Protein AF-A0AAX3BF37-F1 (afdb_monomer_lite)

Radius of gyration: 42.95 Å; chains: 1; bounding box: 79×58×137 Å

Structure (mmCIF, N/CA/C/O backbone):
data_AF-A0AAX3BF37-F1
#
_entry.id   AF-A0AAX3BF37-F1
#
loop_
_atom_site.group_PDB
_atom_site.id
_atom_site.type_symbol
_atom_site.label_atom_id
_atom_site.label_alt_id
_atom_site.label_comp_id
_atom_site.label_asym_id
_atom_site.label_entity_id
_atom_site.label_seq_id
_atom_site.pdbx_PDB_ins_code
_atom_site.Cartn_x
_atom_site.Cartn_y
_atom_site.Cartn_z
_atom_site.occupancy
_atom_site.B_iso_or_equiv
_atom_site.auth_seq_id
_atom_site.auth_comp_id
_atom_site.auth_asym_id
_atom_site.auth_atom_id
_atom_site.pdbx_PDB_model_num
ATOM 1 N N . MET A 1 1 ? -30.773 7.177 66.564 1.00 83.25 1 MET A N 1
ATOM 2 C CA . MET A 1 1 ? -30.291 8.004 65.432 1.00 83.25 1 MET A CA 1
ATOM 3 C C . MET A 1 1 ? -29.212 7.297 64.620 1.00 83.25 1 MET A C 1
ATOM 5 O O . MET A 1 1 ? -29.441 7.076 63.441 1.00 83.25 1 MET A O 1
ATOM 9 N N . SER A 1 2 ? -28.096 6.868 65.224 1.00 92.56 2 SER A N 1
ATOM 10 C CA . SER A 1 2 ? -27.003 6.167 64.519 1.00 92.56 2 SER A CA 1
ATOM 11 C C . SER A 1 2 ? -27.455 4.933 63.725 1.00 92.56 2 SER A C 1
ATOM 13 O O . SER A 1 2 ? -27.086 4.800 62.567 1.00 92.56 2 SER A O 1
ATOM 15 N N . VAL A 1 3 ? -28.324 4.093 64.303 1.00 94.44 3 VAL A N 1
ATOM 16 C CA . VAL A 1 3 ? -28.831 2.863 63.656 1.00 94.44 3 VAL A CA 1
ATOM 17 C C . VAL A 1 3 ? -29.638 3.148 62.379 1.00 94.44 3 VAL A C 1
ATOM 19 O O . VAL A 1 3 ? -29.533 2.421 61.394 1.00 94.44 3 VAL A O 1
ATOM 22 N N . ILE A 1 4 ? -30.416 4.235 62.364 1.00 94.75 4 ILE A N 1
ATOM 23 C CA . ILE A 1 4 ? -31.231 4.634 61.203 1.00 94.75 4 ILE A CA 1
ATOM 24 C C . ILE A 1 4 ? -30.321 5.156 60.085 1.00 94.75 4 ILE A C 1
ATOM 26 O O . ILE A 1 4 ? -30.504 4.812 58.920 1.00 94.75 4 ILE A O 1
ATOM 30 N N . ILE A 1 5 ? -29.299 5.935 60.452 1.00 94.50 5 ILE A N 1
ATOM 31 C CA . ILE A 1 5 ? -28.302 6.461 59.514 1.00 94.50 5 ILE A CA 1
ATOM 32 C C . ILE A 1 5 ? -27.484 5.313 58.901 1.00 94.50 5 ILE A C 1
ATOM 34 O O . ILE A 1 5 ? -27.304 5.282 57.686 1.00 94.50 5 ILE A O 1
ATOM 38 N N . SER A 1 6 ? -27.056 4.326 59.696 1.00 95.25 6 SER A N 1
ATOM 39 C CA . SER A 1 6 ? -26.341 3.154 59.171 1.00 95.25 6 SER A CA 1
ATOM 40 C C . SER A 1 6 ? -27.206 2.300 58.241 1.00 95.25 6 SER A C 1
ATOM 42 O O . SER A 1 6 ? -26.700 1.802 57.239 1.00 95.25 6 SER A O 1
ATOM 44 N N . LEU A 1 7 ? -28.510 2.170 58.521 1.00 95.56 7 LEU A N 1
ATOM 45 C CA . LEU A 1 7 ? -29.437 1.435 57.655 1.00 95.56 7 LEU A CA 1
ATOM 46 C C . LEU A 1 7 ? -29.621 2.136 56.298 1.00 95.56 7 LEU A C 1
ATOM 48 O O . LEU A 1 7 ? -29.635 1.479 55.260 1.00 95.56 7 LEU A O 1
ATOM 52 N N . LEU A 1 8 ? -29.706 3.470 56.299 1.00 96.31 8 LEU A N 1
ATOM 53 C CA . LEU A 1 8 ? -29.801 4.283 55.083 1.00 96.31 8 LEU A CA 1
ATOM 54 C C . LEU A 1 8 ? -28.539 4.180 54.221 1.00 96.31 8 LEU A C 1
ATOM 56 O O . LEU A 1 8 ? -28.637 3.972 53.014 1.00 96.31 8 LEU A O 1
ATOM 60 N N . ILE A 1 9 ? -27.357 4.274 54.837 1.00 96.25 9 ILE A N 1
ATOM 61 C CA . ILE A 1 9 ? -26.073 4.139 54.131 1.00 96.25 9 ILE A CA 1
ATOM 62 C C . ILE A 1 9 ? -25.918 2.727 53.554 1.00 96.25 9 ILE A C 1
ATOM 64 O O . ILE A 1 9 ? -25.451 2.567 52.424 1.00 96.25 9 ILE A O 1
ATOM 68 N N . PHE A 1 10 ? -26.343 1.703 54.298 1.00 97.25 10 PHE A N 1
ATOM 69 C CA . PHE A 1 10 ? -26.315 0.321 53.829 1.00 97.25 10 PHE A CA 1
ATOM 70 C C . PHE A 1 10 ? -27.269 0.106 52.648 1.00 97.25 10 PHE A C 1
ATOM 72 O O . PHE A 1 10 ? -26.855 -0.419 51.617 1.00 97.25 10 PHE A O 1
ATOM 79 N N . GLY A 1 11 ? -28.513 0.585 52.747 1.00 96.75 11 GLY A N 1
ATOM 80 C CA . GLY A 1 11 ? -29.481 0.522 51.650 1.00 96.75 11 GLY A CA 1
ATOM 81 C C . GLY A 1 11 ? -28.991 1.250 50.397 1.00 96.75 11 GLY A C 1
ATOM 82 O O . GLY A 1 11 ? -29.092 0.718 49.293 1.00 96.75 11 GLY A O 1
ATOM 83 N N . PHE A 1 12 ? -28.378 2.425 50.566 1.00 97.12 12 PHE A N 1
ATOM 84 C CA . PHE A 1 12 ? -27.787 3.176 49.461 1.00 97.12 12 PHE A CA 1
ATOM 85 C C . PHE A 1 12 ? -26.580 2.456 48.838 1.00 97.12 12 PHE A C 1
ATOM 87 O O . PHE A 1 12 ? -26.453 2.428 47.615 1.00 97.12 12 PHE A O 1
ATOM 94 N N . SER A 1 13 ? -25.732 1.807 49.645 1.00 96.44 13 SER A N 1
ATOM 95 C CA . SER A 1 13 ? -24.617 0.994 49.132 1.00 96.44 13 SER A CA 1
ATOM 96 C C . SER A 1 13 ? -25.101 -0.215 48.340 1.00 96.44 13 SER A C 1
ATOM 98 O O . SER A 1 13 ? -24.603 -0.457 47.244 1.00 96.44 13 SER A O 1
ATOM 100 N N . VAL A 1 14 ? -26.096 -0.951 48.847 1.00 96.88 14 VAL A N 1
ATOM 101 C CA . VAL A 1 14 ? -26.686 -2.094 48.131 1.00 96.88 14 VAL A CA 1
ATOM 102 C C . VAL A 1 14 ? -27.337 -1.633 46.828 1.00 96.88 14 VAL A C 1
ATOM 104 O O . VAL A 1 14 ? -27.166 -2.277 45.795 1.00 96.88 14 VAL A O 1
ATOM 107 N N . TYR A 1 15 ? -28.025 -0.489 46.848 1.00 96.69 15 TYR A N 1
ATOM 108 C CA . TYR A 1 15 ? -28.606 0.108 45.650 1.00 96.69 15 TYR A CA 1
ATOM 109 C C . TYR A 1 15 ? -27.540 0.445 44.598 1.00 96.69 15 TYR A C 1
ATOM 111 O O . TYR A 1 15 ? -27.655 0.012 43.450 1.00 96.69 15 TYR A O 1
ATOM 119 N N . LEU A 1 16 ? -26.473 1.154 44.984 1.00 95.56 16 LEU A N 1
ATOM 120 C CA . LEU A 1 16 ? -25.368 1.462 44.073 1.00 95.56 16 LEU A CA 1
ATOM 121 C C . LEU A 1 16 ? -24.701 0.194 43.538 1.00 95.56 16 LEU A C 1
ATOM 123 O O . LEU A 1 16 ? -24.399 0.135 42.348 1.00 95.56 16 LEU A O 1
ATOM 127 N N . PHE A 1 17 ? -24.532 -0.825 44.382 1.00 96.19 17 PHE A N 1
ATOM 128 C CA . PHE A 1 17 ? -23.961 -2.113 43.998 1.00 96.19 17 PHE A CA 1
ATOM 129 C C . PHE A 1 17 ? -24.825 -2.859 42.969 1.00 96.19 17 PHE A C 1
ATOM 131 O O . PHE A 1 17 ? -24.311 -3.432 42.010 1.00 96.19 17 PHE A O 1
ATOM 138 N N . MET A 1 18 ? -26.152 -2.810 43.111 1.00 95.25 18 MET A N 1
ATOM 139 C CA . MET A 1 18 ? -27.069 -3.388 42.125 1.00 95.25 18 MET A CA 1
ATOM 140 C C . MET A 1 18 ? -27.007 -2.643 40.784 1.00 95.25 18 MET A C 1
ATOM 142 O O . MET A 1 18 ? -27.017 -3.265 39.719 1.00 95.25 18 MET A O 1
ATOM 146 N N . VAL A 1 19 ? -26.909 -1.310 40.821 1.00 94.56 19 VAL A N 1
ATOM 147 C CA . VAL A 1 19 ? -26.788 -0.474 39.617 1.00 94.56 19 VAL A CA 1
ATOM 148 C C . VAL A 1 19 ? -25.473 -0.744 38.882 1.00 94.56 19 VAL A C 1
ATOM 150 O O . VAL A 1 19 ? -25.481 -0.874 37.655 1.00 94.56 19 VAL A O 1
ATOM 153 N N . THR A 1 20 ? -24.350 -0.864 39.595 1.00 92.12 20 THR A N 1
ATOM 154 C CA . THR A 1 20 ? -23.055 -1.185 38.978 1.00 92.12 20 THR A CA 1
ATOM 155 C C . THR A 1 20 ? -23.028 -2.595 38.408 1.00 92.12 20 THR A C 1
ATOM 157 O O . THR A 1 20 ? -22.580 -2.753 37.276 1.00 92.12 20 THR A O 1
ATOM 160 N N . LEU A 1 21 ? -23.579 -3.598 39.099 1.00 90.19 21 LEU A N 1
ATOM 161 C CA . LEU A 1 21 ? -23.704 -4.959 38.561 1.00 90.19 21 LEU A CA 1
ATOM 162 C C . LEU A 1 21 ? -24.520 -5.004 37.267 1.00 90.19 21 LEU A C 1
ATOM 164 O O . LEU A 1 21 ? -24.114 -5.645 36.300 1.00 90.19 21 LEU A O 1
ATOM 168 N N . ASN A 1 22 ? -25.644 -4.287 37.217 1.00 86.88 22 ASN A N 1
ATOM 169 C CA . ASN A 1 22 ? -26.459 -4.212 36.006 1.00 86.88 22 ASN A CA 1
ATOM 170 C C . ASN A 1 22 ? -25.739 -3.489 34.859 1.00 86.88 22 ASN A C 1
ATOM 172 O O . ASN A 1 22 ? -25.962 -3.825 33.697 1.00 86.88 22 ASN A O 1
ATOM 176 N N . ARG A 1 23 ? -24.872 -2.510 35.152 1.00 82.44 23 ARG A N 1
ATOM 177 C CA . ARG A 1 23 ? -24.002 -1.905 34.132 1.00 82.44 23 ARG A CA 1
ATOM 178 C C . ARG A 1 23 ? -22.927 -2.875 33.656 1.00 82.44 23 ARG A C 1
ATOM 180 O O . ARG A 1 23 ? -22.743 -2.985 32.453 1.00 82.44 23 ARG A O 1
ATOM 187 N N . ILE A 1 24 ? -22.262 -3.581 34.566 1.00 81.56 24 ILE A N 1
ATOM 188 C CA . ILE A 1 24 ? -21.199 -4.537 34.231 1.00 81.56 24 ILE A CA 1
ATOM 189 C C . ILE A 1 24 ? -21.746 -5.653 33.344 1.00 81.56 24 ILE A C 1
ATOM 191 O O . ILE A 1 24 ? -21.160 -5.904 32.302 1.00 81.56 24 ILE A O 1
ATOM 195 N N . LYS A 1 25 ? -22.918 -6.216 33.663 1.00 80.81 25 LYS A N 1
ATOM 196 C CA . LYS A 1 25 ? -23.565 -7.225 32.808 1.00 80.81 25 LYS A CA 1
ATOM 197 C C . LYS A 1 25 ? -23.842 -6.715 31.395 1.00 80.81 25 LYS A C 1
ATOM 199 O O . LYS A 1 25 ? -23.558 -7.410 30.437 1.00 80.81 25 LYS A O 1
ATOM 204 N N . LYS A 1 26 ? -24.296 -5.465 31.242 1.00 73.81 26 LYS A N 1
ATOM 205 C CA . LYS A 1 26 ? -24.495 -4.856 29.913 1.00 73.81 26 LYS A CA 1
ATOM 206 C C . LYS A 1 26 ? -23.193 -4.632 29.133 1.00 73.81 26 LYS A C 1
ATOM 208 O O . LYS A 1 26 ? -23.240 -4.575 27.910 1.00 73.81 26 LYS A O 1
ATOM 213 N N . LEU A 1 27 ? -22.064 -4.447 29.822 1.00 70.69 27 LEU A N 1
ATOM 214 C CA . LEU A 1 27 ? -20.739 -4.397 29.196 1.00 70.69 27 LEU A CA 1
ATOM 215 C C . LEU A 1 27 ? -20.219 -5.802 28.856 1.00 70.69 27 LEU A C 1
ATOM 217 O O . LEU A 1 27 ? -19.590 -5.974 27.818 1.00 70.69 27 LEU A O 1
ATOM 221 N N . GLU A 1 28 ? -20.497 -6.783 29.713 1.00 70.31 28 GLU A N 1
ATOM 222 C CA . GLU A 1 28 ? -20.108 -8.189 29.561 1.00 70.31 28 GLU A CA 1
ATOM 223 C C . GLU A 1 28 ? -20.924 -8.910 28.476 1.00 70.31 28 GLU A C 1
ATOM 225 O O . GLU A 1 28 ? -20.385 -9.762 27.778 1.00 70.31 28 GLU A O 1
ATOM 230 N N . ASP A 1 29 ? -22.175 -8.495 28.239 1.00 64.19 29 ASP A N 1
ATOM 231 C CA . ASP A 1 29 ? -23.073 -9.017 27.194 1.00 64.19 29 ASP A CA 1
ATOM 232 C C . ASP A 1 29 ? -22.596 -8.718 25.748 1.00 64.19 29 ASP A C 1
ATOM 234 O O . ASP A 1 29 ? -23.341 -8.902 24.785 1.00 64.19 29 ASP A O 1
ATOM 238 N N . GLY A 1 30 ? -21.352 -8.265 25.557 1.00 63.22 30 GLY A N 1
ATOM 239 C CA . GLY A 1 30 ? -20.659 -8.349 24.269 1.00 63.22 30 GLY A CA 1
ATOM 240 C C . GLY A 1 30 ? -21.201 -7.438 23.168 1.00 63.22 30 GLY A C 1
ATOM 241 O O . GLY A 1 30 ? -20.819 -7.590 22.012 1.00 63.22 30 GLY A O 1
ATOM 242 N N . VAL A 1 31 ? -22.068 -6.469 23.483 1.00 65.19 31 VAL A N 1
ATOM 243 C CA . VAL A 1 31 ? -22.580 -5.502 22.490 1.00 65.19 31 VAL A CA 1
ATOM 244 C C . VAL A 1 31 ? -21.438 -4.659 21.913 1.00 65.19 31 VAL A C 1
ATOM 246 O O . VAL A 1 31 ? -21.417 -4.390 20.713 1.00 65.19 31 VAL A O 1
ATOM 249 N N . ILE A 1 32 ? -20.460 -4.300 22.752 1.00 67.94 32 ILE A N 1
ATOM 250 C CA . ILE A 1 32 ? -19.244 -3.606 22.311 1.00 67.94 32 ILE A CA 1
ATOM 251 C C . ILE A 1 32 ? -18.412 -4.531 21.413 1.00 67.94 32 ILE A C 1
ATOM 253 O O . ILE A 1 32 ? -18.013 -4.108 20.334 1.00 67.94 32 ILE A O 1
ATOM 257 N N . ASP A 1 33 ? -18.238 -5.800 21.791 1.00 80.94 33 ASP A N 1
ATOM 258 C CA . ASP A 1 33 ? -17.478 -6.779 20.999 1.00 80.94 33 ASP A CA 1
ATOM 259 C C . ASP A 1 33 ? -18.133 -7.090 19.649 1.00 80.94 33 ASP A C 1
ATOM 261 O O . ASP A 1 33 ? -17.445 -7.201 18.637 1.00 80.94 33 ASP A O 1
ATOM 265 N N . ALA A 1 34 ? -19.461 -7.190 19.591 1.00 83.62 34 ALA A N 1
ATOM 266 C CA . ALA A 1 34 ? -20.185 -7.451 18.352 1.00 83.62 34 ALA A CA 1
ATOM 267 C C . ALA A 1 34 ? -20.076 -6.276 17.371 1.00 83.62 34 ALA A C 1
ATOM 269 O O . ALA A 1 34 ? -19.904 -6.486 16.168 1.00 83.62 34 ALA A O 1
ATOM 270 N N . GLN A 1 35 ? -20.150 -5.041 17.875 1.00 84.12 35 GLN A N 1
ATOM 271 C CA . GLN A 1 35 ? -19.988 -3.851 17.046 1.00 84.12 35 GLN A CA 1
ATOM 272 C C . GLN A 1 35 ? -18.538 -3.689 16.575 1.00 84.12 35 GLN A C 1
ATOM 274 O O . GLN A 1 35 ? -18.321 -3.491 15.381 1.00 84.12 35 GLN A O 1
ATOM 279 N N . LEU A 1 36 ? -17.554 -3.872 17.464 1.00 85.19 36 LEU A N 1
ATOM 280 C CA . LEU A 1 36 ? -16.135 -3.840 17.096 1.00 85.19 36 LEU A CA 1
ATOM 281 C C . LEU A 1 36 ? -15.798 -4.912 16.061 1.00 85.19 36 LEU A C 1
ATOM 283 O O . LEU A 1 36 ? -15.080 -4.648 15.101 1.00 85.19 36 LEU A O 1
ATOM 287 N N . LYS A 1 37 ? -16.341 -6.121 16.230 1.00 88.44 37 LYS A N 1
ATOM 288 C CA . LYS A 1 37 ? -16.147 -7.219 15.286 1.00 88.44 37 LYS A CA 1
ATOM 289 C C . LYS A 1 37 ? -16.727 -6.883 13.917 1.00 88.44 37 LYS A C 1
ATOM 291 O O . LYS A 1 37 ? -16.061 -7.109 12.914 1.00 88.44 37 LYS A O 1
ATOM 296 N N . LYS A 1 38 ? -17.925 -6.295 13.869 1.00 93.06 38 LYS A N 1
ATOM 297 C CA . LYS A 1 38 ? -18.545 -5.850 12.615 1.00 93.06 38 LYS A CA 1
ATOM 298 C C . LYS A 1 38 ? -17.734 -4.745 11.933 1.00 93.06 38 LYS A C 1
ATOM 300 O O . LYS A 1 38 ? -17.582 -4.766 10.716 1.00 93.06 38 LYS A O 1
ATOM 305 N N . GLU A 1 39 ? -17.210 -3.792 12.699 1.00 93.00 39 GLU A N 1
ATOM 306 C CA . GLU A 1 39 ? -16.344 -2.730 12.173 1.00 93.00 39 GLU A CA 1
ATOM 307 C C . GLU A 1 39 ? -15.004 -3.289 11.675 1.00 93.00 39 GLU A C 1
ATOM 309 O O . GLU A 1 39 ? -14.563 -2.927 10.587 1.00 93.00 39 GLU A O 1
ATOM 314 N N . MET A 1 40 ? -14.397 -4.236 12.398 1.00 91.94 40 MET A N 1
ATOM 315 C CA . MET A 1 40 ? -13.205 -4.953 11.937 1.00 91.94 40 MET A CA 1
ATOM 316 C C . MET A 1 40 ? -13.468 -5.756 10.665 1.00 91.94 40 MET A C 1
ATOM 318 O O . MET A 1 40 ? -12.652 -5.718 9.752 1.00 91.94 40 MET A O 1
ATOM 322 N N . GLU A 1 41 ? -14.588 -6.474 10.580 1.00 94.44 41 GLU A N 1
ATOM 323 C CA . GLU A 1 41 ? -14.972 -7.204 9.369 1.00 94.44 41 GLU A CA 1
ATOM 324 C C . GLU A 1 41 ? -15.142 -6.246 8.183 1.00 94.44 41 GLU A C 1
ATOM 326 O O . GLU A 1 41 ? -14.616 -6.518 7.105 1.00 94.44 41 GLU A O 1
ATOM 331 N N . GLY A 1 42 ? -15.786 -5.091 8.389 1.00 96.81 42 GLY A N 1
ATOM 332 C CA . GLY A 1 42 ? -15.886 -4.037 7.376 1.00 96.81 42 GLY A CA 1
ATOM 333 C C . GLY A 1 42 ? -14.516 -3.529 6.926 1.00 96.81 42 GLY A C 1
ATOM 334 O O . GLY A 1 42 ? -14.233 -3.487 5.730 1.00 96.81 42 GLY A O 1
ATOM 335 N N . LEU A 1 43 ? -13.630 -3.243 7.880 1.00 96.31 43 LEU A N 1
ATOM 336 C CA . LEU A 1 43 ? -12.277 -2.770 7.603 1.00 96.31 43 LEU A CA 1
ATOM 337 C C . LEU A 1 43 ? -11.441 -3.816 6.857 1.00 96.31 43 LEU A C 1
ATOM 339 O O . LEU A 1 43 ? -10.704 -3.466 5.941 1.00 96.31 43 LEU A O 1
ATOM 343 N N . ILE A 1 44 ? -11.578 -5.102 7.191 1.00 95.75 44 ILE A N 1
ATOM 344 C CA . ILE A 1 44 ? -10.904 -6.200 6.482 1.00 95.75 44 ILE A CA 1
ATOM 345 C C . ILE A 1 44 ? -11.400 -6.293 5.035 1.00 95.75 44 ILE A C 1
ATOM 347 O O . ILE A 1 44 ? -10.594 -6.486 4.125 1.00 95.75 44 ILE A O 1
ATOM 351 N N . VAL A 1 45 ? -12.706 -6.146 4.803 1.00 97.75 45 VAL A N 1
ATOM 352 C CA . VAL A 1 45 ? -13.281 -6.174 3.449 1.00 97.75 45 VAL A CA 1
ATOM 353 C C . VAL A 1 45 ? -12.785 -4.988 2.623 1.00 97.75 45 VAL A C 1
ATOM 355 O O . VAL A 1 45 ? -12.340 -5.182 1.492 1.00 97.75 45 VAL A O 1
ATOM 358 N N . GLU A 1 46 ? -12.803 -3.780 3.184 1.00 96.69 46 GLU A N 1
ATOM 359 C CA . GLU A 1 46 ? -12.294 -2.579 2.512 1.00 96.69 46 GLU A CA 1
ATOM 360 C C . GLU A 1 46 ? -10.793 -2.672 2.238 1.00 96.69 46 GLU A C 1
ATOM 362 O O . GLU A 1 46 ? -10.341 -2.359 1.135 1.00 96.69 46 GLU A O 1
ATOM 367 N N . PHE A 1 47 ? -10.022 -3.159 3.212 1.00 97.31 47 PHE A N 1
ATOM 368 C CA . PHE A 1 47 ? -8.588 -3.366 3.069 1.00 97.31 47 PHE A CA 1
ATOM 369 C C . PHE A 1 47 ? -8.279 -4.369 1.959 1.00 97.31 47 PHE A C 1
ATOM 371 O O . PHE A 1 47 ? -7.443 -4.091 1.101 1.00 97.31 47 PHE A O 1
ATOM 378 N N . ASN A 1 48 ? -8.983 -5.502 1.923 1.00 97.00 48 ASN A N 1
ATOM 379 C CA . ASN A 1 48 ? -8.815 -6.491 0.864 1.00 97.00 48 ASN A CA 1
ATOM 380 C C . ASN A 1 48 ? -9.198 -5.919 -0.504 1.00 97.00 48 ASN A C 1
ATOM 382 O O . ASN A 1 48 ? -8.450 -6.101 -1.460 1.00 97.00 48 ASN A O 1
ATOM 386 N N . ALA A 1 49 ? -10.303 -5.177 -0.606 1.00 96.69 49 ALA A N 1
ATOM 387 C CA . ALA A 1 49 ? -10.707 -4.541 -1.859 1.00 96.69 49 ALA A CA 1
ATOM 388 C C . ALA A 1 49 ? -9.663 -3.521 -2.353 1.00 96.69 49 ALA A C 1
ATOM 390 O O . ALA A 1 49 ? -9.311 -3.504 -3.536 1.00 96.69 49 ALA A O 1
ATOM 391 N N . ALA A 1 50 ? -9.125 -2.700 -1.447 1.00 96.62 50 ALA A N 1
ATOM 392 C CA . ALA A 1 50 ? -8.054 -1.759 -1.755 1.00 96.62 50 ALA A CA 1
ATOM 393 C C . ALA A 1 50 ? -6.759 -2.480 -2.164 1.00 96.62 50 ALA A C 1
ATOM 395 O O . ALA A 1 50 ? -6.113 -2.082 -3.134 1.00 96.62 50 ALA A O 1
ATOM 396 N N . ALA A 1 51 ? -6.401 -3.564 -1.471 1.00 97.19 51 ALA A N 1
ATOM 397 C CA . ALA A 1 51 ? -5.237 -4.380 -1.791 1.00 97.19 51 ALA A CA 1
ATOM 398 C C . ALA A 1 51 ? -5.363 -5.021 -3.180 1.00 97.19 51 ALA A C 1
ATOM 400 O O . ALA A 1 51 ? -4.438 -4.900 -3.980 1.00 97.19 51 ALA A O 1
ATOM 401 N N . THR A 1 52 ? -6.511 -5.620 -3.510 1.00 97.94 52 THR A N 1
ATOM 402 C CA . THR A 1 52 ? -6.772 -6.197 -4.839 1.00 97.94 52 THR A CA 1
ATOM 403 C C . THR A 1 52 ? -6.643 -5.148 -5.938 1.00 97.94 52 THR A C 1
ATOM 405 O O . THR A 1 52 ? -5.951 -5.383 -6.925 1.00 97.94 52 THR A O 1
ATOM 408 N N . ARG A 1 53 ? -7.224 -3.958 -5.747 1.00 97.00 53 ARG A N 1
ATOM 409 C CA . ARG A 1 53 ? -7.098 -2.850 -6.706 1.00 97.00 53 ARG A CA 1
ATOM 410 C C . ARG A 1 53 ? -5.646 -2.401 -6.892 1.00 97.00 53 ARG A C 1
ATOM 412 O O . ARG A 1 53 ? -5.227 -2.093 -8.006 1.00 97.00 53 ARG A O 1
ATOM 419 N N . ASN A 1 54 ? -4.881 -2.331 -5.805 1.00 97.75 54 ASN A N 1
ATOM 420 C CA . ASN A 1 54 ? -3.473 -1.947 -5.866 1.00 97.75 54 ASN A CA 1
ATOM 421 C C . ASN A 1 54 ? -2.634 -3.006 -6.589 1.00 97.75 54 ASN A C 1
ATOM 423 O O . ASN A 1 54 ? -1.767 -2.646 -7.382 1.00 97.75 54 ASN A O 1
ATOM 427 N N . ILE A 1 55 ? -2.911 -4.291 -6.353 1.00 97.38 55 ILE A N 1
ATOM 428 C CA . ILE A 1 55 ? -2.267 -5.403 -7.062 1.00 97.38 55 ILE A CA 1
ATOM 429 C C . ILE A 1 55 ? -2.568 -5.314 -8.557 1.00 97.38 55 ILE A C 1
ATOM 431 O O . ILE A 1 55 ? -1.634 -5.312 -9.350 1.00 97.38 55 ILE A O 1
ATOM 435 N N . GLU A 1 56 ? -3.831 -5.129 -8.942 1.00 98.12 56 GLU A N 1
ATOM 436 C CA . GLU A 1 56 ? -4.225 -4.997 -10.349 1.00 98.12 56 GLU A CA 1
ATOM 437 C C . GLU A 1 56 ? -3.500 -3.826 -11.039 1.00 98.12 56 GLU A C 1
ATOM 439 O O . GLU A 1 56 ? -2.973 -3.963 -12.143 1.00 98.12 56 GLU A O 1
ATOM 444 N N . MET A 1 57 ? -3.393 -2.674 -10.369 1.00 97.75 57 MET A N 1
ATOM 445 C CA . MET A 1 57 ? -2.652 -1.526 -10.903 1.00 97.75 57 MET A CA 1
ATOM 446 C C . MET A 1 57 ? -1.154 -1.825 -11.068 1.00 97.75 57 MET A C 1
ATOM 448 O O . MET A 1 57 ? -0.529 -1.369 -12.030 1.00 97.75 57 MET A O 1
ATOM 452 N N . LEU A 1 58 ? -0.557 -2.566 -10.133 1.00 97.50 58 LEU A N 1
ATOM 453 C CA . LEU A 1 58 ? 0.844 -2.976 -10.223 1.00 97.50 58 LEU A CA 1
ATOM 454 C C . LEU A 1 58 ? 1.060 -3.980 -11.356 1.00 97.50 58 LEU A C 1
ATOM 456 O O . LEU A 1 58 ? 2.025 -3.836 -12.103 1.00 97.50 58 LEU A O 1
ATOM 460 N N . GLU A 1 59 ? 0.157 -4.940 -11.532 1.00 98.19 59 GLU A N 1
ATOM 461 C CA . GLU A 1 59 ? 0.195 -5.903 -12.635 1.00 98.19 59 GLU A CA 1
ATOM 462 C C . GLU A 1 59 ? 0.135 -5.196 -13.994 1.00 98.19 59 GLU A C 1
ATOM 464 O O . GLU A 1 59 ? 0.971 -5.461 -14.859 1.00 98.19 59 GLU A O 1
ATOM 469 N N . GLN A 1 60 ? -0.761 -4.216 -14.153 1.00 98.25 60 GLN A N 1
ATOM 470 C CA . GLN A 1 60 ? -0.841 -3.394 -15.367 1.00 98.25 60 GLN A CA 1
ATOM 471 C C . GLN A 1 60 ? 0.470 -2.644 -15.649 1.00 98.25 60 GLN A C 1
ATOM 473 O O . GLN A 1 60 ? 0.947 -2.621 -16.786 1.00 98.25 60 GLN A O 1
ATOM 478 N N . LYS A 1 61 ? 1.098 -2.061 -14.618 1.00 98.06 61 LYS A N 1
ATOM 479 C CA . LYS A 1 61 ? 2.396 -1.377 -14.760 1.00 98.06 61 LYS A CA 1
ATOM 480 C C . LYS A 1 61 ? 3.524 -2.338 -15.123 1.00 98.06 61 LYS A C 1
ATOM 482 O O . LYS A 1 61 ? 4.380 -1.995 -15.937 1.00 98.06 61 LYS A O 1
ATOM 487 N N . ILE A 1 62 ? 3.541 -3.533 -14.535 1.00 97.62 62 ILE A N 1
ATOM 488 C CA . ILE A 1 62 ? 4.515 -4.576 -14.875 1.00 97.62 62 ILE A CA 1
ATOM 489 C C . ILE A 1 62 ? 4.354 -4.970 -16.345 1.00 97.62 62 ILE A C 1
ATOM 491 O O . ILE A 1 62 ? 5.351 -5.042 -17.065 1.00 97.62 62 ILE A O 1
ATOM 495 N N . GLU A 1 63 ? 3.121 -5.163 -16.813 1.00 98.50 63 GLU A N 1
ATOM 496 C CA . GLU A 1 63 ? 2.847 -5.490 -18.212 1.00 98.50 63 GLU A CA 1
ATOM 497 C C . GLU A 1 63 ? 3.310 -4.371 -19.161 1.00 98.50 63 GLU A C 1
ATOM 499 O O . GLU A 1 63 ? 3.950 -4.635 -20.184 1.00 98.50 63 GLU A O 1
ATOM 504 N N . GLU A 1 64 ? 3.050 -3.108 -18.819 1.00 98.31 64 GLU A N 1
ATOM 505 C CA . GLU A 1 64 ? 3.516 -1.963 -19.600 1.00 98.31 64 GLU A CA 1
ATOM 506 C C . GLU A 1 64 ? 5.048 -1.929 -19.703 1.00 98.31 64 GLU A C 1
ATOM 508 O O . GLU A 1 64 ? 5.597 -1.817 -20.805 1.00 98.31 64 GLU A O 1
ATOM 513 N N . ILE A 1 65 ? 5.748 -2.099 -18.579 1.00 98.19 65 ILE A N 1
ATOM 514 C CA . ILE A 1 65 ? 7.215 -2.145 -18.544 1.00 98.19 65 ILE A CA 1
ATOM 515 C C . ILE A 1 65 ? 7.738 -3.307 -19.393 1.00 98.19 65 ILE A C 1
ATOM 517 O O . ILE A 1 65 ? 8.667 -3.122 -20.181 1.00 98.19 65 ILE A O 1
ATOM 521 N N . GLN A 1 66 ? 7.128 -4.490 -19.306 1.00 98.12 66 GLN A N 1
ATOM 522 C CA . GLN A 1 66 ? 7.508 -5.637 -20.132 1.00 98.12 66 GLN A CA 1
ATOM 523 C C . GLN A 1 66 ? 7.345 -5.343 -21.628 1.00 98.12 66 GLN A C 1
ATOM 525 O O . GLN A 1 66 ? 8.246 -5.642 -22.417 1.00 98.12 66 GLN A O 1
ATOM 530 N N . ARG A 1 67 ? 6.246 -4.693 -22.031 1.00 98.31 67 ARG A N 1
ATOM 531 C CA . ARG A 1 67 ? 6.037 -4.258 -23.423 1.00 98.31 67 ARG A CA 1
ATOM 532 C C . ARG A 1 67 ? 7.096 -3.245 -23.865 1.00 98.31 67 ARG A C 1
ATOM 534 O O . ARG A 1 67 ? 7.583 -3.324 -24.994 1.00 98.31 67 ARG A O 1
ATOM 541 N N . LEU A 1 68 ? 7.478 -2.304 -23.000 1.00 98.31 68 LEU A N 1
ATOM 542 C CA . LEU A 1 68 ? 8.544 -1.339 -23.288 1.00 98.31 68 LEU A CA 1
ATOM 543 C C . LEU A 1 68 ? 9.907 -2.025 -23.449 1.00 98.31 68 LEU A C 1
ATOM 545 O O . LEU A 1 68 ? 10.613 -1.726 -24.412 1.00 98.31 68 LEU A O 1
ATOM 549 N N . ILE A 1 69 ? 10.242 -2.985 -22.584 1.00 97.75 69 ILE A N 1
ATOM 550 C CA . ILE A 1 69 ? 11.475 -3.784 -22.680 1.00 97.75 69 ILE A CA 1
ATOM 551 C C . ILE A 1 69 ? 11.508 -4.572 -23.991 1.00 97.75 69 ILE A C 1
ATOM 553 O O . ILE A 1 69 ? 12.511 -4.548 -24.700 1.00 97.75 69 ILE A O 1
ATOM 557 N N . GLN A 1 70 ? 10.406 -5.223 -24.370 1.00 98.12 70 GLN A N 1
ATOM 558 C CA . GLN A 1 70 ? 10.326 -5.951 -25.640 1.00 98.12 70 GLN A CA 1
ATOM 559 C C . GLN A 1 70 ? 10.562 -5.030 -26.844 1.00 98.12 70 GLN A C 1
ATOM 561 O O . GLN A 1 70 ? 11.330 -5.372 -27.744 1.00 98.12 70 GLN A O 1
ATOM 566 N N . ARG A 1 71 ? 9.961 -3.833 -26.849 1.00 98.06 71 ARG A N 1
ATOM 567 C CA . ARG A 1 71 ? 10.195 -2.828 -27.901 1.00 98.06 71 ARG A CA 1
ATOM 568 C C . ARG A 1 71 ? 11.638 -2.326 -27.911 1.00 98.06 71 ARG A C 1
ATOM 570 O O . ARG A 1 71 ? 12.197 -2.121 -28.987 1.00 98.06 71 ARG A O 1
ATOM 577 N N . ALA A 1 72 ? 12.239 -2.119 -26.741 1.00 97.75 72 ALA A N 1
ATOM 578 C CA . ALA A 1 72 ? 13.639 -1.725 -26.628 1.00 97.75 72 ALA A CA 1
ATOM 579 C C . ALA A 1 72 ? 14.561 -2.808 -27.207 1.00 97.75 72 ALA A C 1
ATOM 581 O O . ALA A 1 72 ? 15.399 -2.499 -28.048 1.00 97.75 72 ALA A O 1
ATOM 582 N N . ASN A 1 73 ? 14.328 -4.077 -26.868 1.00 97.94 73 ASN A N 1
ATOM 583 C CA . ASN A 1 73 ? 15.088 -5.210 -27.398 1.00 97.94 73 ASN A CA 1
ATOM 584 C C . ASN A 1 73 ? 14.959 -5.341 -28.921 1.00 97.94 73 ASN A C 1
ATOM 586 O O . ASN A 1 73 ? 15.955 -5.551 -29.607 1.00 97.94 73 ASN A O 1
ATOM 590 N N . GLN A 1 74 ? 13.756 -5.152 -29.474 1.00 97.88 74 GLN A N 1
ATOM 591 C CA . GLN A 1 74 ? 13.562 -5.127 -30.929 1.00 97.88 74 GLN A CA 1
ATOM 592 C C . GLN A 1 74 ? 14.372 -4.009 -31.598 1.00 97.88 74 GLN A C 1
ATOM 594 O O . GLN A 1 74 ? 14.962 -4.225 -32.654 1.00 97.88 74 GLN A O 1
ATOM 599 N N . LYS A 1 75 ? 14.426 -2.819 -30.988 1.00 97.44 75 LYS A N 1
ATOM 600 C CA . LYS A 1 75 ? 15.239 -1.707 -31.498 1.00 97.44 75 LYS A CA 1
ATOM 601 C C . LYS A 1 75 ? 16.734 -1.991 -31.401 1.00 97.44 75 LYS A C 1
ATOM 603 O O . LYS A 1 75 ? 17.443 -1.666 -32.345 1.00 97.44 75 LYS A O 1
ATOM 608 N N . ILE A 1 76 ? 17.199 -2.597 -30.307 1.00 96.94 76 ILE A N 1
ATOM 609 C CA . ILE A 1 76 ? 18.600 -3.016 -30.151 1.00 96.94 76 ILE A CA 1
ATOM 610 C C . ILE A 1 76 ? 18.974 -3.977 -31.280 1.00 96.94 76 ILE A C 1
ATOM 612 O O . ILE A 1 76 ? 19.913 -3.703 -32.013 1.00 96.94 76 ILE A O 1
ATOM 616 N N . PHE A 1 77 ? 18.158 -5.004 -31.526 1.00 97.31 77 PHE A N 1
ATOM 617 C CA . PHE A 1 77 ? 18.400 -5.955 -32.613 1.00 97.31 77 PHE A CA 1
ATOM 618 C C . PHE A 1 77 ? 18.459 -5.283 -33.998 1.00 97.31 77 PHE A C 1
ATOM 620 O O . PHE A 1 77 ? 19.335 -5.577 -34.807 1.00 97.31 77 PHE A O 1
ATOM 627 N N . GLN A 1 78 ? 17.556 -4.335 -34.275 1.00 97.00 78 GLN A N 1
ATOM 628 C CA . GLN A 1 78 ? 17.586 -3.564 -35.526 1.00 97.00 78 GLN A CA 1
ATOM 629 C C . GLN A 1 78 ? 18.835 -2.683 -35.652 1.00 97.00 78 GLN A C 1
ATOM 631 O O . GLN A 1 78 ? 19.323 -2.462 -36.763 1.00 97.00 78 GLN A O 1
ATOM 636 N N . LEU A 1 79 ? 19.324 -2.130 -34.540 1.00 96.00 79 LEU A N 1
ATOM 637 C CA . LEU A 1 79 ? 20.553 -1.344 -34.519 1.00 96.00 79 LEU A CA 1
ATOM 638 C C . LEU A 1 79 ? 21.772 -2.237 -34.745 1.00 96.00 79 LEU A C 1
ATOM 640 O O . LEU A 1 79 ? 22.595 -1.887 -35.587 1.00 96.00 79 LEU A O 1
ATOM 644 N N . ASP A 1 80 ? 21.840 -3.395 -34.094 1.00 95.44 80 ASP A N 1
ATOM 645 C CA . ASP A 1 80 ? 22.912 -4.376 -34.282 1.00 95.44 80 ASP A CA 1
ATOM 646 C C . ASP A 1 80 ? 22.987 -4.837 -35.743 1.00 95.44 80 ASP A C 1
ATOM 648 O O . ASP A 1 80 ? 24.055 -4.805 -36.350 1.00 95.44 80 ASP A O 1
ATOM 652 N N . GLU A 1 81 ? 21.846 -5.137 -36.373 1.00 94.81 81 GLU A N 1
ATOM 653 C CA . GLU A 1 81 ? 21.807 -5.515 -37.790 1.00 94.81 81 GLU A CA 1
ATOM 654 C C . GLU A 1 81 ? 22.314 -4.386 -38.710 1.00 94.81 81 GLU A C 1
ATOM 656 O O . GLU A 1 81 ? 23.012 -4.625 -39.702 1.00 94.81 81 GLU A O 1
ATOM 661 N N . ARG A 1 82 ? 21.993 -3.124 -38.397 1.00 93.44 82 ARG A N 1
ATOM 662 C CA . ARG A 1 82 ? 22.508 -1.967 -39.148 1.00 93.44 82 ARG A CA 1
ATOM 663 C C . ARG A 1 82 ? 24.006 -1.773 -38.938 1.00 93.44 82 ARG A C 1
ATOM 665 O O . ARG A 1 82 ? 24.695 -1.443 -39.902 1.00 93.44 82 ARG A O 1
ATOM 672 N N . ILE A 1 83 ? 24.496 -1.980 -37.717 1.00 94.12 83 ILE A N 1
ATOM 673 C CA . ILE A 1 83 ? 25.922 -1.921 -37.388 1.00 94.12 83 ILE A CA 1
ATOM 674 C C . ILE A 1 83 ? 26.672 -3.002 -38.167 1.00 94.12 83 ILE A C 1
ATOM 676 O O . ILE A 1 83 ? 27.654 -2.682 -38.831 1.00 94.12 83 ILE A O 1
ATOM 680 N N . GLU A 1 84 ? 26.181 -4.243 -38.186 1.00 92.06 84 GLU A N 1
ATOM 681 C CA . GLU A 1 84 ? 26.788 -5.322 -38.971 1.00 92.06 84 GLU A CA 1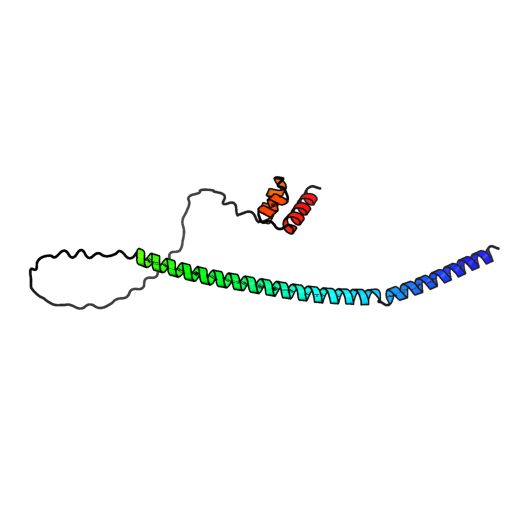
ATOM 682 C C . GLU A 1 84 ? 26.840 -4.991 -40.466 1.00 92.06 84 GLU A C 1
ATOM 684 O O . GLU A 1 84 ? 27.865 -5.198 -41.115 1.00 92.06 84 GLU A O 1
ATOM 689 N N . ARG A 1 85 ? 25.759 -4.442 -41.037 1.00 88.06 85 ARG A N 1
ATOM 690 C CA . ARG A 1 85 ? 25.740 -4.023 -42.450 1.00 88.06 85 ARG A CA 1
ATOM 691 C C . ARG A 1 85 ? 26.722 -2.889 -42.737 1.00 88.06 85 ARG A C 1
ATOM 693 O O . ARG A 1 85 ? 27.336 -2.900 -43.797 1.00 88.06 85 ARG A O 1
ATOM 700 N N . ALA A 1 86 ? 26.867 -1.933 -41.822 1.00 86.56 86 ALA A N 1
ATOM 701 C CA . ALA A 1 86 ? 27.805 -0.821 -41.964 1.00 86.56 86 ALA A CA 1
ATOM 702 C C . ALA A 1 86 ? 29.269 -1.257 -41.788 1.00 86.56 86 ALA A C 1
ATOM 704 O O . ALA A 1 86 ? 30.155 -0.694 -42.425 1.00 86.56 86 ALA A O 1
ATOM 705 N N . GLN A 1 87 ? 29.526 -2.259 -40.943 1.00 84.75 87 GLN A N 1
ATOM 706 C CA . GLN A 1 87 ? 30.864 -2.805 -40.709 1.00 84.75 87 GLN A CA 1
ATOM 707 C C . GLN A 1 87 ? 31.316 -3.795 -41.782 1.00 84.75 87 GLN A C 1
ATOM 709 O O . GLN A 1 87 ? 32.514 -4.064 -41.867 1.00 84.75 87 GLN A O 1
ATOM 714 N N . ARG A 1 88 ? 30.411 -4.337 -42.611 1.00 75.62 88 ARG A N 1
ATOM 715 C CA . ARG A 1 88 ? 30.817 -5.150 -43.763 1.00 75.62 88 ARG A CA 1
ATOM 716 C C . ARG A 1 88 ? 31.644 -4.266 -44.699 1.00 75.62 88 ARG A C 1
ATOM 718 O O . ARG A 1 88 ? 31.085 -3.338 -45.287 1.00 75.62 88 ARG A O 1
ATOM 725 N N . PRO A 1 89 ? 32.958 -4.521 -44.845 1.00 69.69 89 PRO A N 1
ATOM 726 C CA . PRO A 1 89 ? 33.785 -3.725 -45.727 1.00 69.69 89 PRO A CA 1
ATOM 727 C C . PRO A 1 89 ? 33.203 -3.856 -47.128 1.00 69.69 89 PRO A C 1
ATOM 729 O O . PRO A 1 89 ? 33.038 -4.966 -47.639 1.00 69.69 89 PRO A O 1
ATOM 732 N N . VAL A 1 90 ? 32.860 -2.723 -47.740 1.00 64.38 90 VAL A N 1
ATOM 733 C CA . VAL A 1 90 ? 32.568 -2.678 -49.168 1.00 64.38 90 VAL A CA 1
ATOM 734 C C . VAL A 1 90 ? 33.875 -3.056 -49.844 1.00 64.38 90 VAL A C 1
ATOM 736 O O . VAL A 1 90 ? 34.768 -2.224 -50.007 1.00 64.38 90 VAL A O 1
ATOM 739 N N . VAL A 1 91 ? 34.022 -4.340 -50.169 1.00 63.88 91 VAL A N 1
ATOM 740 C CA . VAL A 1 91 ? 35.069 -4.815 -51.062 1.00 63.88 91 VAL A CA 1
ATOM 741 C C . VAL A 1 91 ? 34.706 -4.222 -52.414 1.00 63.88 91 VAL A C 1
ATOM 743 O O . VAL A 1 91 ? 33.991 -4.820 -53.212 1.00 63.88 91 VAL A O 1
ATOM 746 N N . VAL A 1 92 ? 35.132 -2.979 -52.638 1.00 61.53 92 VAL A N 1
ATOM 747 C CA . VAL A 1 92 ? 35.258 -2.440 -53.981 1.00 61.53 92 VAL A CA 1
ATOM 748 C C . VAL A 1 92 ? 36.366 -3.281 -54.581 1.00 61.53 92 VAL A C 1
ATOM 750 O O . VAL A 1 92 ? 37.550 -2.985 -54.414 1.00 61.53 92 VAL A O 1
ATOM 753 N N . GLU A 1 93 ? 35.981 -4.396 -55.198 1.00 58.72 93 GLU A N 1
ATOM 754 C CA . GLU A 1 93 ? 36.834 -5.076 -56.150 1.00 58.72 93 GLU A CA 1
ATOM 755 C C . GLU A 1 93 ? 37.159 -4.022 -57.198 1.00 58.72 93 GLU A C 1
ATOM 757 O O . GLU A 1 93 ? 36.375 -3.710 -58.092 1.00 58.72 93 GLU A O 1
ATOM 762 N N . LYS A 1 94 ? 38.303 -3.367 -57.010 1.00 57.00 94 LYS A N 1
ATOM 763 C CA . LYS A 1 94 ? 38.908 -2.532 -58.021 1.00 57.00 94 LYS A CA 1
ATOM 764 C C . LYS A 1 94 ? 39.182 -3.497 -59.161 1.00 57.00 94 LYS A C 1
ATOM 766 O O . LYS A 1 94 ? 40.154 -4.248 -59.100 1.00 57.00 94 LYS A O 1
ATOM 771 N N . ILE A 1 95 ? 38.284 -3.513 -60.143 1.00 59.06 95 ILE A N 1
ATOM 772 C CA . ILE A 1 95 ? 38.464 -4.196 -61.417 1.00 59.06 95 ILE A CA 1
ATOM 773 C C . ILE A 1 95 ? 39.674 -3.520 -62.058 1.00 59.06 95 ILE A C 1
ATOM 775 O O . ILE A 1 95 ? 39.578 -2.520 -62.761 1.00 59.06 95 ILE A O 1
ATOM 779 N N . VAL A 1 96 ? 40.859 -4.003 -61.701 1.00 5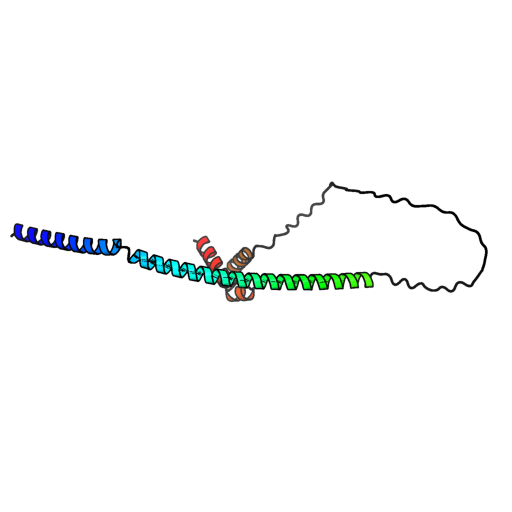3.50 96 VAL A N 1
ATOM 780 C CA . VAL A 1 96 ? 42.068 -3.767 -62.465 1.00 53.50 96 VAL A CA 1
ATOM 781 C C . VAL A 1 96 ? 41.922 -4.707 -63.644 1.00 53.50 96 VAL A C 1
ATOM 783 O O . VAL A 1 96 ? 42.177 -5.904 -63.521 1.00 53.50 96 VAL A O 1
ATOM 786 N N . GLU A 1 97 ? 41.453 -4.164 -64.763 1.00 54.16 97 GLU A N 1
ATOM 787 C CA . GLU A 1 97 ? 41.571 -4.791 -66.073 1.00 54.16 97 GLU A CA 1
ATOM 788 C C . GLU A 1 97 ? 43.059 -5.074 -66.320 1.00 54.16 97 GLU A C 1
ATOM 790 O O . GLU A 1 97 ? 43.825 -4.225 -66.774 1.00 54.16 97 GLU A O 1
ATOM 795 N N . LYS A 1 98 ? 43.508 -6.270 -65.934 1.00 51.31 98 LYS A N 1
ATOM 796 C CA . LYS A 1 98 ? 44.775 -6.820 -66.397 1.00 51.31 98 LYS A CA 1
ATOM 797 C C . LYS A 1 98 ? 44.528 -7.385 -67.794 1.00 51.31 98 LYS A C 1
ATOM 799 O O . LYS A 1 98 ? 43.624 -8.209 -67.944 1.00 51.31 98 LYS A O 1
ATOM 804 N N . PRO A 1 99 ? 45.309 -6.972 -68.803 1.00 46.31 99 PRO A N 1
ATOM 805 C CA . PRO A 1 99 ? 45.171 -7.510 -70.140 1.00 46.31 99 PRO A CA 1
ATOM 806 C C . PRO A 1 99 ? 45.508 -9.002 -70.141 1.00 46.31 99 PRO A C 1
ATOM 808 O O . PRO A 1 99 ? 46.451 -9.467 -69.499 1.00 46.31 99 PRO A O 1
ATOM 811 N N . VAL A 1 100 ? 44.666 -9.715 -70.874 1.00 53.66 100 VAL A N 1
ATOM 812 C CA . VAL A 1 100 ? 44.686 -11.141 -71.176 1.00 53.66 100 VAL A CA 1
ATOM 813 C C . VAL A 1 100 ? 46.081 -11.603 -71.605 1.00 53.66 100 VAL A C 1
ATOM 815 O O . VAL A 1 100 ? 46.597 -11.139 -72.618 1.00 53.66 100 VAL A O 1
ATOM 818 N N . VAL A 1 101 ? 46.642 -12.586 -70.896 1.00 49.97 101 VAL A N 1
ATOM 819 C CA . VAL A 1 101 ? 47.518 -13.591 -71.511 1.00 49.97 101 VAL A CA 1
ATOM 820 C C . VAL A 1 101 ? 47.040 -14.960 -71.044 1.00 49.97 101 VAL A C 1
ATOM 822 O O . VAL A 1 101 ? 47.024 -15.284 -69.858 1.00 49.97 101 VAL A O 1
ATOM 825 N N . SER A 1 102 ? 46.560 -15.701 -72.027 1.00 48.31 102 SER A N 1
ATOM 826 C CA . SER A 1 102 ? 45.946 -17.016 -72.001 1.00 48.31 102 SER A CA 1
ATOM 827 C C . SER A 1 102 ? 46.954 -18.165 -71.852 1.00 48.31 102 SER A C 1
ATOM 829 O O . SER A 1 102 ? 48.043 -18.103 -72.411 1.00 48.31 102 SER A O 1
ATOM 831 N N . GLU A 1 103 ? 46.472 -19.233 -71.196 1.00 47.88 103 GLU A N 1
ATOM 832 C CA . GLU A 1 103 ? 46.789 -20.666 -71.395 1.00 47.88 103 GLU A CA 1
ATOM 833 C C . GLU A 1 103 ? 48.175 -21.183 -70.938 1.00 47.88 103 GLU A C 1
ATOM 835 O O . GLU A 1 103 ? 49.214 -20.687 -71.332 1.00 47.88 103 GLU A O 1
ATOM 840 N N . THR A 1 104 ? 48.305 -22.259 -70.146 1.00 41.09 104 THR A N 1
ATOM 841 C CA . THR A 1 104 ? 47.673 -23.576 -70.346 1.00 41.09 104 THR A CA 1
ATOM 842 C C . THR A 1 104 ? 47.719 -24.468 -69.079 1.00 41.09 104 THR A C 1
ATOM 844 O O . THR A 1 104 ? 48.739 -24.563 -68.409 1.00 41.09 104 THR A O 1
ATOM 847 N N . LEU A 1 105 ? 46.587 -25.135 -68.803 1.00 48.88 105 LEU A N 1
ATOM 848 C CA . LEU A 1 105 ? 46.370 -26.530 -68.349 1.00 48.88 105 LEU A CA 1
ATOM 849 C C . LEU A 1 105 ? 47.396 -27.251 -67.435 1.00 48.88 105 LEU A C 1
ATOM 851 O O . LEU A 1 105 ? 48.470 -27.598 -67.900 1.00 48.88 105 LEU A O 1
ATOM 855 N N . SER A 1 106 ? 46.938 -27.741 -66.263 1.00 44.19 106 SER A N 1
ATOM 856 C CA . SER A 1 106 ? 46.615 -29.180 -66.053 1.00 44.19 106 SER A CA 1
ATOM 857 C C . SER A 1 106 ? 46.243 -29.563 -64.596 1.00 44.19 106 SER A C 1
ATOM 859 O O . SER A 1 106 ? 47.118 -29.685 -63.753 1.00 44.19 106 SER A O 1
ATOM 861 N N . LYS A 1 107 ? 44.939 -29.829 -64.379 1.00 49.09 107 LYS A N 1
ATOM 862 C CA . LYS A 1 107 ? 44.284 -30.990 -63.703 1.00 49.09 107 LYS A CA 1
ATOM 863 C C . LYS A 1 107 ? 44.635 -31.440 -62.247 1.00 49.09 107 LYS A C 1
ATOM 865 O O . LYS A 1 107 ? 45.636 -31.031 -61.687 1.00 49.09 107 LYS A O 1
ATOM 870 N N . PRO A 1 108 ? 43.727 -32.215 -61.591 1.00 54.16 108 PRO A N 1
ATOM 871 C CA . PRO A 1 108 ? 43.324 -32.005 -60.195 1.00 54.16 108 PRO A CA 1
ATOM 872 C C . PRO A 1 108 ? 43.739 -33.132 -59.235 1.00 54.16 108 PRO A C 1
ATOM 874 O O . PRO A 1 108 ? 43.862 -34.281 -59.654 1.00 54.16 108 PRO A O 1
ATOM 877 N N . GLU A 1 109 ? 43.773 -32.857 -57.925 1.00 42.28 109 GLU A N 1
ATOM 878 C CA . GLU A 1 109 ? 43.773 -33.932 -56.929 1.00 42.28 109 GLU A CA 1
ATOM 879 C C . GLU A 1 109 ? 42.989 -33.597 -55.648 1.00 42.28 109 GLU A C 1
ATOM 881 O O . GLU A 1 109 ? 43.047 -32.506 -55.089 1.00 42.28 109 GLU A O 1
ATOM 886 N N . LYS A 1 110 ? 42.178 -34.581 -55.250 1.00 52.12 110 LYS A N 1
ATOM 887 C CA . LYS A 1 110 ? 41.262 -34.634 -54.105 1.00 52.12 110 LYS A CA 1
ATOM 888 C C . LYS A 1 110 ? 42.020 -34.717 -52.778 1.00 52.12 110 LYS A C 1
ATOM 890 O O . LYS A 1 110 ? 42.920 -35.536 -52.682 1.00 52.12 110 LYS A O 1
ATOM 895 N N . GLN A 1 111 ? 41.492 -34.085 -51.724 1.00 45.41 111 GLN A N 1
ATOM 896 C CA . GLN A 1 111 ? 41.535 -34.548 -50.316 1.00 45.41 111 GLN A CA 1
ATOM 897 C C . GLN A 1 111 ? 40.551 -33.681 -49.494 1.00 45.41 111 GLN A C 1
ATOM 899 O O . GLN A 1 111 ? 40.711 -32.476 -49.391 1.00 45.41 111 GLN A O 1
ATOM 904 N N . ARG A 1 112 ? 39.320 -34.135 -49.215 1.00 42.41 112 ARG A N 1
ATOM 905 C CA . ARG A 1 112 ? 38.855 -34.871 -48.014 1.00 42.41 112 ARG A CA 1
ATOM 906 C C . ARG A 1 112 ? 39.225 -34.245 -46.648 1.00 42.41 112 ARG A C 1
ATOM 908 O O . ARG A 1 112 ? 40.318 -34.439 -46.150 1.00 42.41 112 ARG A O 1
ATOM 915 N N . LYS A 1 113 ? 38.207 -33.594 -46.056 1.00 46.59 113 LYS A N 1
ATOM 916 C CA . LYS A 1 113 ? 37.742 -33.560 -44.645 1.00 46.59 113 LYS A CA 1
ATOM 917 C C . LYS A 1 113 ? 38.687 -34.022 -43.513 1.00 46.59 113 LYS A C 1
ATOM 919 O O . LYS A 1 113 ? 38.985 -35.207 -43.438 1.00 46.59 113 LYS A O 1
ATOM 924 N N . ALA A 1 114 ? 38.846 -33.152 -42.509 1.00 43.72 114 ALA A N 1
ATOM 925 C CA . ALA A 1 114 ? 38.755 -33.456 -41.065 1.00 43.72 114 ALA A CA 1
ATOM 926 C C . ALA A 1 114 ? 38.552 -32.129 -40.293 1.00 43.72 114 ALA A C 1
ATOM 928 O O . ALA A 1 114 ? 39.431 -31.280 -40.273 1.00 43.72 114 ALA A O 1
ATOM 929 N N . VAL A 1 115 ? 37.315 -31.749 -39.957 1.00 51.25 115 VAL A N 1
ATOM 930 C CA . VAL A 1 115 ? 36.768 -31.703 -38.581 1.00 51.25 115 VAL A CA 1
ATOM 931 C C . VAL A 1 115 ? 37.774 -32.022 -37.470 1.00 51.25 115 VAL A C 1
ATOM 933 O O . VAL A 1 115 ? 38.077 -33.189 -37.248 1.00 51.25 115 VAL A O 1
ATOM 936 N N . SER A 1 116 ? 38.137 -30.996 -36.697 1.00 49.19 116 SER A N 1
ATOM 937 C CA . SER A 1 116 ? 38.621 -31.135 -35.322 1.00 49.19 116 SER A CA 1
ATOM 938 C C . SER A 1 116 ? 37.943 -30.081 -34.450 1.00 49.19 116 SER A C 1
ATOM 940 O O . SER A 1 116 ? 38.166 -28.883 -34.595 1.00 49.19 116 SER A O 1
ATOM 942 N N . ARG A 1 117 ? 37.063 -30.563 -33.566 1.00 50.75 117 ARG A N 1
ATOM 943 C CA . ARG A 1 117 ? 36.714 -29.908 -32.303 1.00 50.75 117 ARG A CA 1
ATOM 944 C C . ARG A 1 117 ? 38.002 -29.750 -31.504 1.00 50.75 117 ARG A C 1
ATOM 946 O O . ARG A 1 117 ? 38.670 -30.755 -31.288 1.00 50.75 117 ARG A O 1
ATOM 953 N N . GLU A 1 118 ? 38.242 -28.573 -30.946 1.00 41.31 118 GLU A N 1
ATOM 954 C CA . GLU A 1 118 ? 38.978 -28.496 -29.693 1.00 41.31 118 GLU A CA 1
ATOM 955 C C . GLU A 1 118 ? 38.342 -27.452 -28.780 1.00 41.31 118 GLU A C 1
ATOM 957 O O . GLU A 1 118 ? 38.032 -26.324 -29.158 1.00 41.31 118 GLU A O 1
ATOM 962 N N . ARG A 1 119 ? 38.022 -27.956 -27.596 1.00 50.62 119 ARG A N 1
ATOM 963 C CA . ARG A 1 119 ? 37.416 -27.309 -26.449 1.00 50.62 119 ARG A CA 1
ATOM 964 C C . ARG A 1 119 ? 38.586 -26.821 -25.611 1.00 50.62 119 ARG A C 1
ATOM 966 O O . ARG A 1 119 ? 39.391 -27.651 -25.200 1.00 50.62 119 ARG A O 1
ATOM 973 N N . THR A 1 120 ? 38.643 -25.532 -25.308 1.00 41.28 120 THR A N 1
ATOM 974 C CA . THR A 1 120 ? 39.570 -25.029 -24.293 1.00 41.28 120 THR A CA 1
ATOM 975 C C . THR A 1 120 ? 38.795 -24.169 -23.314 1.00 41.28 120 THR A C 1
ATOM 977 O O . THR A 1 120 ? 38.572 -22.977 -23.503 1.00 41.28 120 THR A O 1
ATOM 980 N N . GLU A 1 121 ? 38.338 -24.844 -22.264 1.00 46.91 121 GLU A N 1
ATOM 981 C CA . GLU A 1 121 ? 38.222 -24.254 -20.940 1.00 46.91 121 GLU A CA 1
ATOM 982 C C . GLU A 1 121 ? 39.614 -23.736 -20.547 1.00 46.91 121 GLU A C 1
ATOM 984 O O . GLU A 1 121 ? 40.575 -24.502 -20.551 1.00 46.91 121 GLU A O 1
ATOM 989 N N . PHE A 1 122 ? 39.733 -22.453 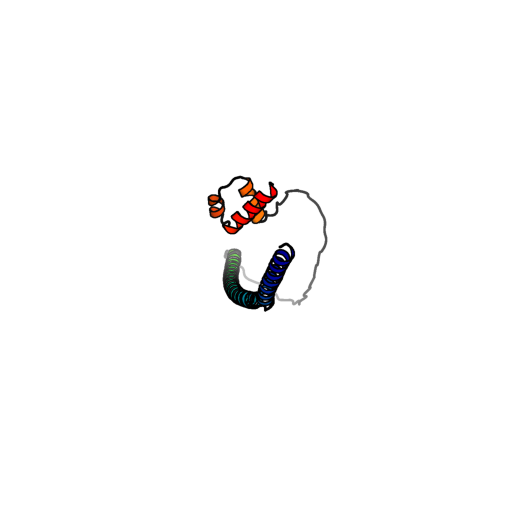-20.208 1.00 43.72 122 PHE A N 1
ATOM 990 C CA . PHE A 1 122 ? 40.827 -21.978 -19.368 1.00 43.72 122 PHE A CA 1
ATOM 991 C C . PHE A 1 122 ? 40.256 -21.103 -18.261 1.00 43.72 122 PHE A C 1
ATOM 993 O O . PHE A 1 122 ? 39.907 -19.937 -18.430 1.00 43.72 122 PHE A O 1
ATOM 1000 N N . SER A 1 123 ? 40.109 -21.778 -17.129 1.00 40.66 123 SER A N 1
ATOM 1001 C CA . SER A 1 123 ? 40.037 -21.229 -15.790 1.00 40.66 123 SER A CA 1
ATOM 1002 C C . SER A 1 123 ? 41.395 -20.641 -15.386 1.00 40.66 123 SER A C 1
ATOM 1004 O O . SER A 1 123 ? 42.440 -21.015 -15.922 1.00 40.66 123 SER A O 1
ATOM 1006 N N . SER A 1 124 ? 41.344 -19.846 -14.319 1.00 41.66 124 SER A N 1
ATOM 1007 C CA . SER A 1 124 ? 42.418 -19.538 -13.364 1.00 41.66 124 SER A CA 1
ATOM 1008 C C . SER A 1 124 ? 43.497 -18.517 -13.762 1.00 41.66 124 SER A C 1
ATOM 1010 O O . SER A 1 124 ? 44.531 -18.840 -14.330 1.00 41.66 124 SER A O 1
ATOM 1012 N N . SER A 1 125 ? 43.239 -17.285 -13.304 1.00 41.31 125 SER A N 1
ATOM 1013 C CA . SER A 1 125 ? 43.981 -16.596 -12.227 1.00 41.31 125 SER A CA 1
ATOM 1014 C C . SER A 1 125 ? 45.467 -16.277 -12.396 1.00 41.31 125 SER A C 1
ATOM 1016 O O . SER A 1 125 ? 46.304 -17.165 -12.324 1.00 41.31 125 SER A O 1
ATOM 1018 N N . ASP A 1 126 ? 45.759 -14.973 -12.418 1.00 37.56 126 ASP A N 1
ATOM 1019 C CA . ASP A 1 126 ? 46.677 -14.216 -11.534 1.00 37.56 126 ASP A CA 1
ATOM 1020 C C . ASP A 1 126 ? 46.951 -12.855 -12.223 1.00 37.56 126 ASP A C 1
ATOM 1022 O O . ASP A 1 126 ? 46.986 -12.789 -13.444 1.00 37.56 126 ASP A O 1
ATOM 1026 N N . LYS A 1 127 ? 47.199 -11.695 -11.613 1.00 43.53 127 LYS A N 1
ATOM 1027 C CA . LYS A 1 127 ? 47.038 -11.104 -10.283 1.00 43.53 127 LYS A CA 1
ATOM 1028 C C . LYS A 1 127 ? 47.475 -9.632 -10.458 1.00 43.53 127 LYS A C 1
ATOM 1030 O O . LYS A 1 127 ? 48.445 -9.370 -11.155 1.00 43.53 127 LYS A O 1
ATOM 1035 N N . VAL A 1 128 ? 46.815 -8.725 -9.735 1.00 43.78 128 VAL A N 1
ATOM 1036 C CA . VAL A 1 128 ? 47.366 -7.473 -9.168 1.00 43.78 128 VAL A CA 1
ATOM 1037 C C . VAL A 1 128 ? 47.758 -6.337 -10.135 1.00 43.78 128 VAL A C 1
ATOM 1039 O O . VAL A 1 128 ? 48.873 -6.275 -10.638 1.00 43.78 128 VAL A O 1
ATOM 1042 N N . PHE A 1 129 ? 46.918 -5.295 -10.174 1.00 41.06 129 PHE A N 1
ATOM 1043 C CA . PHE A 1 129 ? 47.397 -3.954 -9.819 1.00 41.06 129 PHE A CA 1
ATOM 1044 C C . PHE A 1 129 ? 46.304 -3.163 -9.091 1.00 41.06 129 PHE A C 1
ATOM 1046 O O . PHE A 1 129 ? 45.201 -2.969 -9.596 1.00 41.06 129 PHE A O 1
ATOM 1053 N N . SER A 1 130 ? 46.628 -2.750 -7.868 1.00 47.28 130 SER A N 1
ATOM 1054 C CA . SER A 1 130 ? 45.816 -1.899 -7.009 1.00 47.28 130 SER A CA 1
ATOM 1055 C C . SER A 1 130 ? 45.635 -0.512 -7.619 1.00 47.28 130 SER A C 1
ATOM 1057 O O . SER A 1 130 ? 46.602 0.236 -7.740 1.00 47.28 130 SER A O 1
ATOM 1059 N N . GLN A 1 131 ? 44.388 -0.115 -7.845 1.00 43.06 131 GLN A N 1
ATOM 1060 C CA . GLN A 1 131 ? 43.955 1.254 -7.588 1.00 43.06 131 GLN A CA 1
ATOM 1061 C C . GLN A 1 131 ? 42.664 1.194 -6.780 1.00 43.06 131 GLN A C 1
ATOM 1063 O O . GLN A 1 131 ? 41.596 0.837 -7.266 1.00 43.06 131 GLN A O 1
ATOM 1068 N N . LYS A 1 132 ? 42.812 1.509 -5.494 1.00 46.34 132 LYS A N 1
ATOM 1069 C CA . LYS A 1 132 ? 41.729 1.788 -4.564 1.00 46.34 132 LYS A CA 1
ATOM 1070 C C . LYS A 1 132 ? 41.059 3.087 -5.024 1.00 46.34 132 LYS A C 1
ATOM 1072 O O . LYS A 1 132 ? 41.473 4.166 -4.621 1.00 46.34 132 LYS A O 1
ATOM 1077 N N . GLN A 1 133 ? 40.077 2.980 -5.909 1.0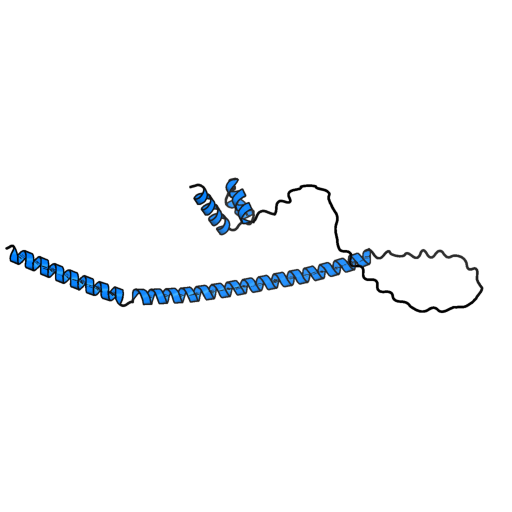0 44.88 133 GLN A N 1
ATOM 1078 C CA . GLN A 1 133 ? 39.014 3.970 -6.015 1.00 44.88 133 GLN A CA 1
ATOM 1079 C C . GLN A 1 133 ? 37.788 3.331 -5.383 1.00 44.88 133 GLN A C 1
ATOM 1081 O O . GLN A 1 133 ? 37.260 2.334 -5.872 1.00 44.88 133 GLN A O 1
ATOM 1086 N N . GLU A 1 134 ? 37.432 3.856 -4.216 1.00 41.84 134 GLU A N 1
ATOM 1087 C CA . GLU A 1 134 ? 36.177 3.585 -3.534 1.00 41.84 134 GLU A CA 1
ATOM 1088 C C . GLU A 1 134 ? 35.045 3.915 -4.509 1.00 41.84 134 GLU A C 1
ATOM 1090 O O . GLU A 1 134 ? 34.707 5.072 -4.735 1.00 41.84 134 GLU A O 1
ATOM 1095 N N . HIS A 1 135 ? 34.499 2.884 -5.150 1.00 44.44 135 HIS A N 1
ATOM 1096 C CA . HIS A 1 135 ? 33.213 2.992 -5.810 1.00 44.44 135 HIS A CA 1
ATOM 1097 C C . HIS A 1 135 ? 32.181 3.071 -4.686 1.00 44.44 135 HIS A C 1
ATOM 1099 O O . HIS A 1 135 ? 31.756 2.049 -4.146 1.00 44.44 135 HIS A O 1
ATOM 1105 N N . GLU A 1 136 ? 31.853 4.297 -4.278 1.00 50.16 136 GLU A N 1
ATOM 1106 C CA . GLU A 1 136 ? 30.694 4.567 -3.439 1.00 50.16 136 GLU A CA 1
ATOM 1107 C C . GLU A 1 136 ? 29.481 3.939 -4.133 1.00 50.16 136 GLU A C 1
ATOM 1109 O O . GLU A 1 136 ? 29.106 4.308 -5.251 1.00 50.16 136 GLU A O 1
ATOM 1114 N N . LEU A 1 137 ? 28.920 2.910 -3.499 1.00 57.28 137 LEU A N 1
ATOM 1115 C CA . LEU A 1 137 ? 27.602 2.397 -3.845 1.00 57.28 137 LEU A CA 1
ATOM 1116 C C . LEU A 1 137 ? 26.649 3.600 -3.885 1.00 57.28 137 LEU A C 1
ATOM 1118 O O . LEU A 1 137 ? 26.721 4.431 -2.977 1.00 57.28 137 LEU A O 1
ATOM 1122 N N . PRO A 1 138 ? 25.782 3.736 -4.905 1.00 59.72 138 PRO A N 1
ATOM 1123 C CA . PRO A 1 138 ? 24.817 4.823 -4.914 1.00 59.72 138 PRO A CA 1
ATOM 1124 C C . PRO A 1 138 ? 24.004 4.720 -3.624 1.00 59.72 138 PRO A C 1
ATOM 1126 O O . PRO A 1 138 ? 23.351 3.699 -3.394 1.00 59.72 138 PRO A O 1
ATOM 1129 N N . LEU A 1 139 ? 24.114 5.745 -2.771 1.00 65.25 139 LEU A N 1
ATOM 1130 C CA . LEU A 1 139 ? 23.408 5.807 -1.495 1.00 65.25 139 LEU A CA 1
ATOM 1131 C C . LEU A 1 139 ? 21.943 5.454 -1.719 1.00 65.25 139 LEU A C 1
ATOM 1133 O O . LEU A 1 139 ? 21.345 5.894 -2.711 1.00 65.25 139 LEU A O 1
ATOM 1137 N N . SER A 1 140 ? 21.376 4.667 -0.805 1.00 82.94 140 SER A N 1
ATOM 1138 C CA . SER A 1 140 ? 19.958 4.328 -0.871 1.00 82.94 140 SER A CA 1
ATOM 1139 C C . SER A 1 140 ? 19.142 5.621 -0.954 1.00 82.94 140 SER A C 1
ATOM 1141 O O . SER A 1 140 ? 19.516 6.641 -0.370 1.00 82.94 140 SER A O 1
ATOM 1143 N N . ARG A 1 141 ? 18.029 5.609 -1.692 1.00 83.44 141 ARG A N 1
ATOM 1144 C CA . ARG A 1 141 ? 17.168 6.790 -1.901 1.00 83.44 141 ARG A CA 1
ATOM 1145 C C . ARG A 1 141 ? 16.810 7.482 -0.575 1.00 83.44 141 ARG A C 1
ATOM 1147 O O . ARG A 1 141 ? 16.791 8.709 -0.502 1.00 83.44 141 ARG A O 1
ATOM 1154 N N . ASP A 1 142 ? 16.636 6.695 0.482 1.00 85.81 142 ASP A N 1
ATOM 1155 C CA . ASP A 1 142 ? 16.349 7.169 1.838 1.00 85.81 142 ASP A CA 1
ATOM 1156 C C . ASP A 1 142 ? 17.546 7.876 2.493 1.00 85.81 142 ASP A C 1
ATOM 1158 O O . ASP A 1 142 ? 17.387 8.869 3.204 1.00 85.81 142 ASP A O 1
ATOM 1162 N N . GLU A 1 143 ? 18.764 7.403 2.233 1.00 87.50 143 GLU A N 1
ATOM 1163 C CA . GLU A 1 143 ? 19.997 8.015 2.734 1.00 87.50 143 GLU A CA 1
ATOM 1164 C C . GLU A 1 143 ? 20.283 9.341 2.027 1.00 87.50 143 GLU A C 1
ATOM 1166 O O . GLU A 1 143 ? 20.687 10.305 2.679 1.00 87.50 143 GLU A O 1
ATOM 1171 N N . GLN A 1 144 ? 20.001 9.427 0.723 1.00 89.19 144 GLN A N 1
ATOM 1172 C CA . GLN A 1 144 ? 20.082 10.684 -0.028 1.00 89.19 144 GLN A CA 1
ATOM 1173 C C . GLN A 1 144 ? 19.100 11.717 0.538 1.00 89.19 144 GLN A C 1
ATOM 1175 O O . GLN A 1 144 ? 19.480 12.855 0.819 1.00 89.19 144 GLN A O 1
ATOM 1180 N N . LEU A 1 145 ? 17.854 11.307 0.800 1.00 89.75 145 LEU A N 1
ATOM 1181 C CA . LEU A 1 145 ? 16.852 12.174 1.419 1.00 89.75 145 LEU A CA 1
ATOM 1182 C C . LEU A 1 145 ? 17.270 12.616 2.832 1.00 89.75 145 LEU A C 1
ATOM 1184 O O . LEU A 1 145 ? 17.133 13.792 3.182 1.00 89.75 145 LEU A O 1
ATOM 1188 N N . LYS A 1 146 ? 17.853 11.708 3.628 1.00 90.19 146 LYS A N 1
ATOM 1189 C CA . LYS A 1 146 ? 18.411 12.026 4.952 1.00 90.19 146 LYS A CA 1
ATOM 1190 C C . LYS A 1 146 ? 19.531 13.068 4.851 1.00 90.19 146 LYS A C 1
ATOM 1192 O O . LYS A 1 146 ? 19.541 14.014 5.639 1.00 90.19 146 LYS A O 1
ATOM 1197 N N . GLN A 1 147 ? 20.435 12.947 3.877 1.00 91.31 147 GLN A N 1
ATOM 1198 C CA . GLN A 1 147 ? 21.508 13.922 3.650 1.00 91.31 147 GLN A CA 1
ATOM 1199 C C . GLN A 1 147 ? 20.972 15.301 3.253 1.00 91.31 147 GLN A C 1
ATOM 1201 O O . GLN A 1 147 ? 21.414 16.305 3.809 1.00 91.31 147 GLN A O 1
ATOM 1206 N N . TYR A 1 148 ? 19.992 15.373 2.350 1.00 91.62 148 TYR A N 1
ATOM 1207 C CA . TYR A 1 148 ? 19.419 16.656 1.937 1.00 91.62 148 TYR A CA 1
ATOM 1208 C C . TYR A 1 148 ? 18.660 17.363 3.066 1.00 91.62 148 TYR A C 1
ATOM 1210 O O . TYR A 1 148 ? 18.764 18.584 3.208 1.00 91.62 148 TYR A O 1
ATOM 1218 N N . LEU A 1 149 ? 17.958 16.604 3.912 1.00 89.94 149 LEU A N 1
ATOM 1219 C CA . LEU A 1 149 ? 17.319 17.142 5.115 1.00 89.94 149 LEU A CA 1
ATOM 1220 C C . LEU A 1 149 ? 18.350 17.639 6.140 1.00 89.94 149 LEU A C 1
ATOM 1222 O O . LEU A 1 149 ? 18.141 18.676 6.768 1.00 89.94 149 LEU A O 1
ATOM 1226 N N . LEU A 1 150 ? 19.484 16.946 6.290 1.00 89.75 150 LEU A N 1
ATOM 1227 C CA . LEU A 1 150 ? 20.594 17.397 7.139 1.00 89.75 150 LEU A CA 1
ATOM 1228 C C . LEU A 1 150 ? 21.299 18.642 6.581 1.00 89.75 150 LEU A C 1
ATOM 1230 O O . LEU A 1 150 ? 21.741 19.481 7.364 1.00 89.75 150 LEU A O 1
ATOM 1234 N N . ALA A 1 151 ? 21.352 18.791 5.256 1.00 91.38 151 ALA A N 1
ATOM 1235 C CA . ALA A 1 151 ? 21.875 19.972 4.569 1.00 91.38 151 ALA A CA 1
ATOM 1236 C C . ALA A 1 151 ? 20.936 21.196 4.642 1.00 91.38 151 ALA A C 1
ATOM 1238 O O . ALA A 1 151 ? 21.297 22.269 4.163 1.00 91.38 151 ALA A O 1
ATOM 1239 N N . GLY A 1 152 ? 19.748 21.057 5.244 1.00 89.88 152 GLY A N 1
ATOM 1240 C CA . GLY A 1 152 ? 18.807 22.157 5.459 1.00 89.88 1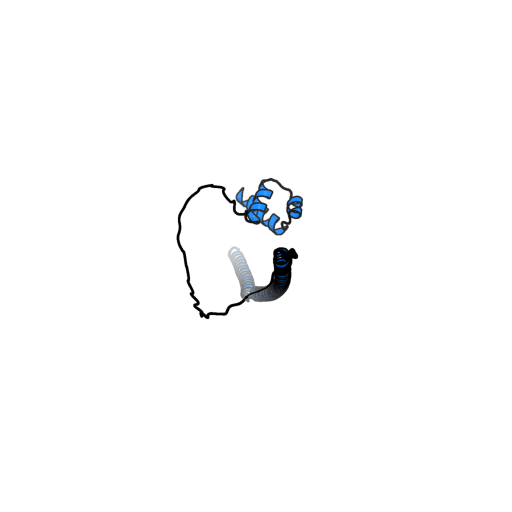52 GLY A CA 1
ATOM 1241 C C . GLY A 1 152 ? 17.968 22.529 4.237 1.00 89.88 152 GLY A C 1
ATOM 1242 O O . GLY A 1 152 ? 17.434 23.637 4.197 1.00 89.88 152 GLY A O 1
ATOM 1243 N N . LYS A 1 153 ? 17.840 21.635 3.246 1.00 91.38 153 LYS A N 1
ATOM 1244 C CA . LYS A 1 153 ? 16.980 21.882 2.082 1.00 91.38 153 LYS A CA 1
ATOM 1245 C C . LYS A 1 153 ? 15.513 22.001 2.478 1.00 91.38 153 LYS A C 1
ATOM 1247 O O . LYS A 1 153 ? 15.025 21.297 3.366 1.00 91.38 153 LYS A O 1
ATOM 1252 N N . SER A 1 154 ? 14.815 22.903 1.795 1.00 91.44 154 SER A N 1
ATOM 1253 C CA . SER A 1 154 ? 13.389 23.128 1.997 1.00 91.44 154 SER A CA 1
ATOM 1254 C C . SER A 1 154 ? 12.556 21.959 1.454 1.00 91.44 154 SER A C 1
ATOM 1256 O O . SER A 1 154 ? 12.981 21.201 0.582 1.00 91.44 154 SER A O 1
ATOM 1258 N N . ARG A 1 155 ? 11.335 21.803 1.977 1.00 89.62 155 ARG A N 1
ATOM 1259 C CA . ARG A 1 155 ? 10.391 20.767 1.522 1.00 89.62 155 ARG A CA 1
ATOM 1260 C C . ARG A 1 155 ? 10.064 20.903 0.033 1.00 89.62 155 ARG A C 1
ATOM 1262 O O . ARG A 1 155 ? 9.917 19.892 -0.641 1.00 89.62 155 ARG A O 1
ATOM 1269 N N . GLU A 1 156 ? 9.967 22.135 -0.457 1.00 89.50 156 GLU A N 1
ATOM 1270 C CA . GLU A 1 156 ? 9.667 22.446 -1.858 1.00 89.50 156 GLU A CA 1
ATOM 1271 C C . GLU A 1 156 ? 10.795 21.966 -2.781 1.00 89.50 156 GLU A C 1
ATOM 1273 O O . GLU A 1 156 ? 10.529 21.263 -3.752 1.00 89.50 156 GLU A O 1
ATOM 1278 N N . GLU A 1 157 ? 12.057 22.192 -2.404 1.00 89.81 157 GLU A N 1
ATOM 1279 C CA . GLU A 1 157 ? 13.216 21.690 -3.157 1.00 89.81 157 GLU A CA 1
ATOM 1280 C C . GLU A 1 157 ? 13.284 20.157 -3.209 1.00 89.81 157 GLU A C 1
ATOM 1282 O O . GLU A 1 157 ? 13.713 19.584 -4.208 1.00 89.81 157 GLU A O 1
ATOM 1287 N N . LEU A 1 158 ? 12.873 19.468 -2.140 1.00 91.25 158 LEU A N 1
ATOM 1288 C CA . LEU A 1 158 ? 12.856 18.001 -2.106 1.00 91.25 158 LEU A CA 1
ATOM 1289 C C . LEU A 1 158 ? 11.760 17.420 -3.009 1.00 91.25 158 LEU A C 1
ATOM 1291 O O . LEU A 1 158 ? 11.970 16.389 -3.649 1.00 91.25 158 LEU A O 1
ATOM 1295 N N . LEU A 1 159 ? 10.611 18.092 -3.101 1.00 91.50 159 LEU A N 1
ATOM 1296 C CA . LEU A 1 159 ? 9.541 17.708 -4.023 1.00 91.50 159 LEU A CA 1
ATOM 1297 C C . LEU A 1 159 ? 9.976 17.896 -5.485 1.00 91.50 159 LEU A C 1
ATOM 1299 O O . LEU A 1 159 ? 9.731 17.014 -6.307 1.00 91.50 159 LEU A O 1
ATOM 1303 N N . GLU A 1 160 ? 10.684 18.985 -5.803 1.00 93.56 160 GLU A N 1
ATOM 1304 C CA . GLU A 1 160 ? 11.257 19.219 -7.141 1.00 93.56 160 GLU A CA 1
ATOM 1305 C C . GLU A 1 160 ? 12.306 18.167 -7.531 1.00 93.56 160 GLU A C 1
ATOM 1307 O O . GLU A 1 160 ? 12.407 17.787 -8.697 1.00 93.56 160 GLU A O 1
ATOM 1312 N N . MET A 1 161 ? 13.048 17.639 -6.554 1.00 89.06 161 MET A N 1
ATOM 1313 C CA . MET A 1 161 ? 13.994 16.531 -6.746 1.00 89.06 161 MET A CA 1
ATOM 1314 C C . MET A 1 161 ? 13.313 15.162 -6.924 1.00 89.06 161 MET A C 1
ATOM 1316 O O . MET A 1 161 ? 13.994 14.164 -7.164 1.00 89.06 161 MET A O 1
ATOM 1320 N N . GLY A 1 162 ? 11.979 15.096 -6.843 1.00 90.62 162 GLY A N 1
ATOM 1321 C CA . GLY A 1 162 ? 11.198 13.883 -7.084 1.00 90.62 162 GLY A CA 1
ATOM 1322 C C . GLY A 1 162 ? 11.010 12.988 -5.856 1.00 90.62 162 GLY A C 1
ATOM 1323 O O . GLY A 1 162 ? 10.680 11.805 -6.012 1.00 90.62 162 GLY A O 1
ATOM 1324 N N . PHE A 1 163 ? 11.218 13.518 -4.646 1.00 92.19 163 PHE A N 1
ATOM 1325 C CA . PHE A 1 163 ? 10.845 12.834 -3.406 1.00 92.19 163 PHE A CA 1
ATOM 1326 C C . PHE A 1 163 ? 9.350 12.984 -3.130 1.00 92.19 163 PHE A C 1
ATOM 1328 O O . PHE A 1 163 ? 8.744 14.009 -3.435 1.00 92.19 163 PHE A O 1
ATOM 1335 N N . VAL A 1 164 ? 8.739 11.952 -2.547 1.00 93.88 164 VAL A N 1
ATOM 1336 C CA . VAL A 1 164 ? 7.309 11.974 -2.220 1.00 93.88 164 VAL A CA 1
ATOM 1337 C C . VAL A 1 164 ? 7.105 12.642 -0.861 1.00 93.88 164 VAL A C 1
ATOM 1339 O O . VAL A 1 164 ? 7.877 12.449 0.074 1.00 93.88 164 VAL A O 1
ATOM 1342 N N . GLU A 1 165 ? 6.018 13.391 -0.711 1.00 90.38 165 GLU A N 1
ATOM 1343 C CA . GLU A 1 165 ? 5.680 14.107 0.524 1.00 90.38 165 GLU A CA 1
ATOM 1344 C C . GLU A 1 165 ? 5.653 13.200 1.771 1.00 90.38 165 GLU A C 1
ATOM 1346 O O . GLU A 1 165 ? 6.126 13.580 2.843 1.00 90.38 165 GLU A O 1
ATOM 1351 N N . ASN A 1 166 ? 5.176 11.963 1.612 1.00 92.81 166 ASN A N 1
ATOM 1352 C CA . ASN A 1 166 ? 5.175 10.954 2.671 1.00 92.81 166 ASN A CA 1
ATOM 1353 C C . ASN A 1 166 ? 6.593 10.508 3.064 1.00 92.81 166 ASN A C 1
ATOM 1355 O O . ASN A 1 166 ? 6.854 10.330 4.253 1.00 92.81 166 ASN A O 1
ATOM 1359 N N . GLU A 1 167 ? 7.510 10.371 2.098 1.00 87.69 167 GLU A N 1
ATOM 1360 C CA . GLU A 1 167 ? 8.921 10.026 2.346 1.00 87.69 167 GLU A CA 1
ATOM 1361 C C . GLU A 1 167 ? 9.597 11.144 3.157 1.00 87.69 167 GLU A C 1
ATOM 1363 O O . GLU A 1 167 ? 10.248 10.889 4.171 1.00 87.69 167 GLU A O 1
ATOM 1368 N N . ILE A 1 168 ? 9.357 12.402 2.773 1.00 90.88 168 ILE A N 1
ATOM 1369 C CA . ILE A 1 168 ? 9.892 13.587 3.460 1.00 90.88 168 ILE A CA 1
ATOM 1370 C C . ILE A 1 168 ? 9.372 13.665 4.905 1.00 90.88 168 ILE A C 1
ATOM 1372 O O .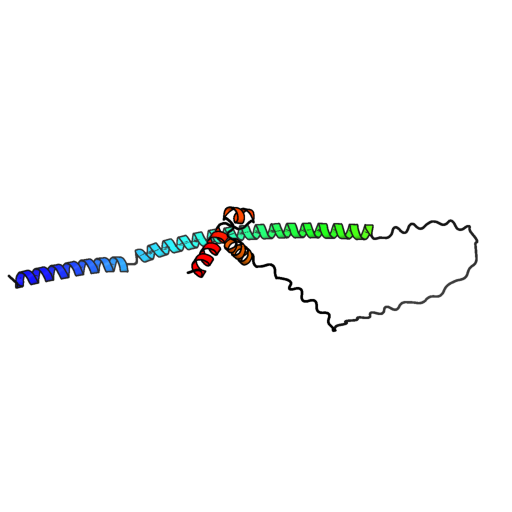 ILE A 1 168 ? 10.146 13.894 5.840 1.00 90.88 168 ILE A O 1
ATOM 1376 N N . ASN A 1 169 ? 8.071 13.446 5.116 1.00 91.50 169 ASN A N 1
ATOM 1377 C CA . ASN A 1 169 ? 7.466 13.472 6.451 1.00 91.50 169 ASN A CA 1
ATOM 1378 C C . ASN A 1 169 ? 8.003 12.350 7.351 1.00 91.50 169 ASN A C 1
ATOM 1380 O O . ASN A 1 169 ? 8.307 12.593 8.518 1.00 91.50 169 ASN A O 1
ATOM 1384 N N . LEU A 1 170 ? 8.165 11.140 6.812 1.00 90.94 170 LEU A N 1
ATOM 1385 C CA . LEU A 1 170 ? 8.674 10.001 7.569 1.00 90.94 170 LEU A CA 1
ATOM 1386 C C . LEU A 1 170 ? 10.131 10.215 8.000 1.00 90.94 170 LEU A C 1
ATOM 1388 O O . LEU A 1 170 ? 10.453 10.079 9.181 1.00 90.94 170 LEU A O 1
ATOM 1392 N N . ILE A 1 171 ? 11.010 10.602 7.071 1.00 89.75 171 ILE A N 1
ATOM 1393 C CA . ILE A 1 171 ? 12.438 10.770 7.379 1.00 89.75 171 ILE A CA 1
ATOM 1394 C C . ILE A 1 171 ? 12.679 12.000 8.261 1.00 89.75 171 ILE A C 1
ATOM 1396 O O . ILE A 1 171 ? 13.495 11.942 9.182 1.00 89.75 171 ILE A O 1
ATOM 1400 N N . SER A 1 172 ? 11.940 13.096 8.060 1.00 89.25 172 SER A N 1
ATOM 1401 C CA . SER A 1 172 ? 12.027 14.264 8.950 1.00 89.25 172 SER A CA 1
ATOM 1402 C C . SER A 1 172 ? 11.570 13.948 10.379 1.00 89.25 172 SER A C 1
ATOM 1404 O O . SER A 1 172 ? 12.177 14.437 11.337 1.00 89.25 172 SER A O 1
ATOM 1406 N N . PHE A 1 173 ? 10.555 13.093 10.543 1.00 91.81 173 PHE A N 1
ATOM 1407 C CA . PHE A 1 173 ? 10.135 12.598 11.850 1.00 91.81 173 PHE A CA 1
ATOM 1408 C C . PHE A 1 173 ? 11.230 11.750 12.510 1.00 91.81 173 PHE A C 1
ATOM 1410 O O . PHE A 1 173 ? 11.604 12.037 13.648 1.00 91.81 173 PHE A O 1
ATOM 1417 N N . LEU A 1 174 ? 11.800 10.782 11.781 1.00 89.38 174 LEU A N 1
ATOM 1418 C CA . LEU A 1 174 ? 12.877 9.914 12.276 1.00 89.38 174 LEU A CA 1
ATOM 1419 C C . LEU A 1 174 ? 14.123 10.711 12.702 1.00 89.38 174 LEU A C 1
ATOM 1421 O O . LEU A 1 174 ? 14.665 10.496 13.786 1.00 89.38 174 LEU A O 1
ATOM 1425 N N . LEU A 1 175 ? 14.529 11.703 11.906 1.00 88.50 175 LEU A N 1
ATOM 1426 C CA . LEU A 1 175 ? 15.635 12.612 12.238 1.00 88.50 175 LEU A CA 1
ATOM 1427 C C . LEU A 1 175 ? 15.366 13.435 13.506 1.00 88.50 175 LEU A C 1
ATOM 1429 O O . LEU A 1 175 ? 16.282 13.715 14.280 1.00 88.50 175 LEU A O 1
ATOM 1433 N N . LYS A 1 176 ? 14.114 13.848 13.727 1.00 88.62 176 LYS A N 1
ATOM 1434 C CA . LYS A 1 176 ? 13.718 14.608 14.919 1.00 88.62 176 LYS A CA 1
ATOM 1435 C C . LYS A 1 176 ? 13.697 13.733 16.173 1.00 88.62 176 LYS A C 1
ATOM 1437 O O . LYS A 1 176 ? 13.977 14.247 17.255 1.00 88.62 176 LYS A O 1
ATOM 1442 N N . THR A 1 177 ? 13.372 12.447 16.037 1.00 87.38 177 THR A N 1
ATOM 1443 C CA . THR A 1 177 ? 13.446 11.473 17.135 1.00 87.38 177 THR A CA 1
ATOM 1444 C C . THR A 1 177 ? 14.877 11.050 17.456 1.00 87.38 177 THR A C 1
ATOM 1446 O O . THR A 1 177 ? 15.172 10.874 18.626 1.00 87.38 177 THR A O 1
ATOM 1449 N N . GLU A 1 178 ? 15.778 10.962 16.469 1.00 82.06 178 GLU A N 1
ATOM 1450 C CA . GLU A 1 178 ? 17.203 10.646 16.696 1.00 82.06 178 GLU A CA 1
ATOM 1451 C C . GLU A 1 178 ? 17.978 11.781 17.394 1.00 82.06 178 GLU A C 1
ATOM 1453 O O . GLU A 1 178 ? 18.999 11.532 18.027 1.00 82.06 178 GLU A O 1
ATOM 1458 N N . LYS A 1 179 ? 17.524 13.036 17.269 1.00 72.69 179 LYS A N 1
ATOM 1459 C CA . LYS A 1 179 ? 18.173 14.210 17.888 1.00 72.69 179 LYS A CA 1
ATOM 1460 C C . LYS A 1 179 ? 17.737 14.494 19.335 1.00 72.69 179 LYS A C 1
ATOM 1462 O O . LYS A 1 179 ? 18.264 15.437 19.925 1.00 72.69 179 LYS A O 1
ATOM 1467 N N . LYS A 1 180 ? 16.757 13.762 19.871 1.00 55.44 180 LYS A N 1
ATOM 1468 C CA . LYS A 1 180 ? 16.279 13.888 21.258 1.00 55.44 180 LYS A CA 1
ATOM 1469 C C . LYS A 1 180 ? 16.900 12.820 22.140 1.00 55.44 180 LYS A C 1
ATOM 1471 O O . LYS A 1 180 ? 17.197 13.172 23.300 1.00 55.44 180 LYS A O 1
#

Sequence (180 aa):
MSVIISLLIFGFSVYLFMVTLNRIKKLEDGVIDAQLKKEMEGLIVEFNAAATRNIEMLEQKIEEIQRLIQRANQKIFQLDERIERAQRPVVVEKIVEKPVVSETLSKPEKQRKAVSRERTEFSSSDKVFSQKQEHELPLSRDEQLKQYLLAGKSREELLEMGFVENEINLISFLLKTEKK

Secondary structure (DSSP, 8-state):
-HHHHHHHHHHHHHHHHHHHHHHHHHHHTSHHHHHHHHHHHHHHHHHHHHHHHHHHHHHHHHHHHHHHHHHHHHHHHHHHHHHHHHHS---------PPP------------------------------------PPPPHHHHHHHHHHTT--HHHHHHTT--HHHHHHHHHHHHHHT-

Organism: NCBI:txid2828656

Foldseek 3Di:
DVVVVVVVVVVVVVVVVVVVVVVVVVVVVCPVVVVVVVVVVVVVVVVVVVVVVVVVVVVVVVVVVVVVVVVVVVVVVVVVVVVVVVPPPPPPVPPPPDDDDDDDDDDDDDDDDDDDDDDDDDDDDDDDDDDPDPPPDPPDPLVVLLVCVVVVDDPVVVVVVVDDPVSNVVSVVVVVVVVD

pLDDT: mean 79.11, std 20.39, range [37.56, 98.5]